Protein AF-0000000070929304 (afdb_homodimer)

Nearest PDB structures (foldseek):
  1mbn-assembly1_A  TM=3.434E-01  e=7.902E+00  Physeter macrocephalus
  3j7o-assembly1_i  TM=2.730E-01  e=8.434E+00  Sus scrofa

Structure (mmCIF, N/CA/C/O backbone):
data_AF-0000000070929304-model_v1
#
loop_
_entity.id
_entity.type
_entity.pdbx_description
1 polymer 'Uncharacterized protein'
#
loop_
_atom_site.group_PDB
_atom_site.id
_atom_site.type_symbol
_atom_site.label_atom_id
_atom_site.label_alt_id
_atom_site.label_comp_id
_atom_site.label_asym_id
_atom_site.label_entity_id
_atom_site.label_seq_id
_atom_site.pdbx_PDB_ins_code
_atom_site.Cartn_x
_atom_site.Cartn_y
_atom_site.Cartn_z
_atom_site.occupancy
_atom_site.B_iso_or_equiv
_atom_site.auth_seq_id
_atom_site.auth_comp_id
_atom_site.auth_asym_id
_atom_site.auth_atom_id
_atom_site.pdbx_PDB_model_num
ATOM 1 N N . MET A 1 1 ? 9.867 21.438 -2.76 1 34.94 1 MET A N 1
ATOM 2 C CA . MET A 1 1 ? 9.75 19.984 -2.9 1 34.94 1 MET A CA 1
ATOM 3 C C . MET A 1 1 ? 10.859 19.281 -2.131 1 34.94 1 MET A C 1
ATOM 5 O O . MET A 1 1 ? 12.039 19.547 -2.35 1 34.94 1 MET A O 1
ATOM 9 N N . LEU A 1 2 ? 10.641 18.969 -0.926 1 45.81 2 LEU A N 1
ATOM 10 C CA . LEU A 1 2 ? 11.711 18.406 -0.108 1 45.81 2 LEU A CA 1
ATOM 11 C C . LEU A 1 2 ? 12.422 17.281 -0.849 1 45.81 2 LEU A C 1
ATOM 13 O O . LEU A 1 2 ? 11.797 16.547 -1.616 1 45.81 2 LEU A O 1
ATOM 17 N N . PRO A 1 3 ? 13.617 17.453 -0.933 1 50.12 3 PRO A N 1
ATOM 18 C CA . PRO A 1 3 ? 14.422 16.531 -1.741 1 50.12 3 PRO A CA 1
ATOM 19 C C . PRO A 1 3 ? 14.055 15.078 -1.503 1 50.12 3 PRO A C 1
ATOM 21 O O . PRO A 1 3 ? 13.773 14.68 -0.369 1 50.12 3 PRO A O 1
ATOM 24 N N . ALA A 1 4 ? 13.469 14.438 -2.498 1 61.03 4 ALA A N 1
ATOM 25 C CA . ALA A 1 4 ? 13.258 12.992 -2.396 1 61.03 4 ALA A CA 1
ATOM 26 C C . ALA A 1 4 ? 14.523 12.289 -1.908 1 61.03 4 ALA A C 1
ATOM 28 O O . ALA A 1 4 ? 15.609 12.5 -2.457 1 61.03 4 ALA A O 1
ATOM 29 N N . GLY A 1 5 ? 14.648 12.117 -0.603 1 69.62 5 GLY A N 1
ATOM 30 C CA . GLY A 1 5 ? 15.789 11.336 -0.149 1 69.62 5 GLY A CA 1
ATOM 31 C C . GLY A 1 5 ? 15.812 9.93 -0.721 1 69.62 5 GLY A C 1
ATOM 32 O O . GLY A 1 5 ? 14.836 9.477 -1.314 1 69.62 5 GLY A O 1
ATOM 33 N N . THR A 1 6 ? 17.031 9.523 -1.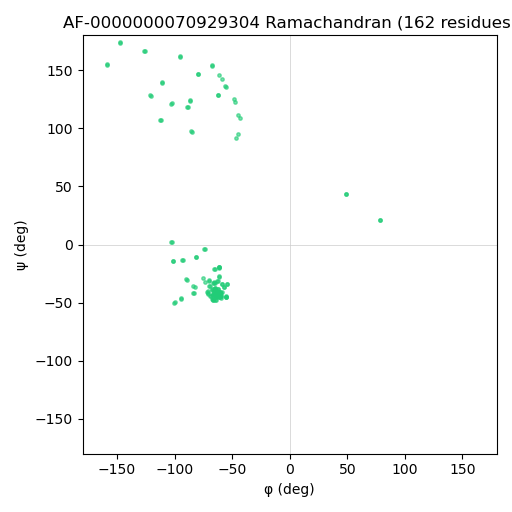002 1 84.19 6 THR A N 1
ATOM 34 C CA . THR A 1 6 ? 17.234 8.156 -1.488 1 84.19 6 THR A CA 1
ATOM 35 C C . THR A 1 6 ? 17.391 7.188 -0.323 1 84.19 6 THR A C 1
ATOM 37 O O . THR A 1 6 ? 18.141 7.453 0.617 1 84.19 6 THR A O 1
ATOM 40 N N . ALA A 1 7 ? 16.547 6.195 -0.345 1 89.81 7 ALA A N 1
ATOM 41 C CA . ALA A 1 7 ? 16.609 5.16 0.683 1 89.81 7 ALA A CA 1
ATOM 42 C C . ALA A 1 7 ? 17.078 3.83 0.098 1 89.81 7 ALA A C 1
ATOM 44 O O . ALA A 1 7 ? 16.766 3.504 -1.049 1 89.81 7 ALA A O 1
ATOM 45 N N . ARG A 1 8 ? 17.922 3.127 0.848 1 92.62 8 ARG A N 1
ATOM 46 C CA . ARG A 1 8 ? 18.266 1.747 0.512 1 92.62 8 ARG A CA 1
ATOM 47 C C . ARG A 1 8 ? 17.281 0.775 1.154 1 92.62 8 ARG A C 1
ATOM 49 O O . ARG A 1 8 ? 17.141 0.738 2.379 1 92.62 8 ARG A O 1
ATOM 56 N N . VAL A 1 9 ? 16.609 0.068 0.394 1 95.12 9 VAL A N 1
ATOM 57 C CA . VAL A 1 9 ? 15.531 -0.784 0.868 1 95.12 9 VAL A CA 1
ATOM 58 C C . VAL A 1 9 ? 15.812 -2.236 0.492 1 95.12 9 VAL A C 1
ATOM 60 O O . VAL A 1 9 ? 16.172 -2.531 -0.651 1 95.12 9 VAL A O 1
ATOM 63 N N . SER A 1 10 ? 15.742 -3.119 1.463 1 94.5 10 SER A N 1
ATOM 64 C CA . SER A 1 10 ? 15.867 -4.551 1.201 1 94.5 10 SER A CA 1
ATOM 65 C C . SER A 1 10 ? 14.516 -5.156 0.814 1 94.5 10 SER A C 1
ATOM 67 O O . SER A 1 10 ? 13.727 -5.523 1.683 1 94.5 10 SER A O 1
ATOM 69 N N . ILE A 1 11 ? 14.336 -5.281 -0.442 1 94.69 11 ILE A N 1
ATOM 70 C CA . ILE A 1 11 ? 13.078 -5.801 -0.975 1 94.69 11 ILE A CA 1
ATOM 71 C C . ILE A 1 11 ? 13.305 -6.336 -2.389 1 94.69 11 ILE A C 1
ATOM 73 O O . ILE A 1 11 ? 14.289 -5.992 -3.041 1 94.69 11 ILE A O 1
ATOM 77 N N . SER A 1 12 ? 12.477 -7.219 -2.77 1 95.06 12 SER A N 1
ATOM 78 C CA . SER A 1 12 ? 12.523 -7.758 -4.125 1 95.06 12 SER A CA 1
ATOM 79 C C . SER A 1 12 ? 11.172 -7.648 -4.816 1 95.06 12 SER A C 1
ATOM 81 O O . SER A 1 12 ? 10.164 -7.363 -4.168 1 95.06 12 SER A O 1
ATOM 83 N N . ASP A 1 13 ? 11.188 -7.836 -6.055 1 93.75 13 ASP A N 1
ATOM 84 C CA . ASP A 1 13 ? 9.922 -7.809 -6.793 1 93.75 13 ASP A CA 1
ATOM 85 C C . ASP A 1 13 ? 9.016 -8.961 -6.371 1 93.75 13 ASP A C 1
ATOM 87 O O . ASP A 1 13 ? 7.793 -8.82 -6.352 1 93.75 13 ASP A O 1
ATOM 91 N N . GLN A 1 14 ? 9.609 -10.078 -6.023 1 94.81 14 GLN A N 1
ATOM 92 C CA . GLN A 1 14 ? 8.828 -11.219 -5.566 1 94.81 14 GLN A CA 1
ATOM 93 C C . GLN A 1 14 ? 8.07 -10.891 -4.285 1 94.81 14 GLN A C 1
ATOM 95 O O . GLN A 1 14 ? 6.914 -11.281 -4.121 1 94.81 14 GLN A O 1
ATOM 100 N N . ILE A 1 15 ? 8.766 -10.203 -3.436 1 96.44 15 ILE A N 1
ATOM 101 C CA . ILE A 1 15 ? 8.133 -9.797 -2.184 1 96.44 15 ILE A CA 1
ATOM 102 C C . ILE A 1 15 ? 6.977 -8.844 -2.471 1 96.44 15 ILE A C 1
ATOM 104 O O . ILE A 1 15 ? 5.902 -8.961 -1.877 1 96.44 15 ILE A O 1
ATOM 108 N N . ILE A 1 16 ? 7.18 -7.953 -3.373 1 97.5 16 ILE A N 1
ATOM 109 C CA . ILE A 1 16 ? 6.152 -6.973 -3.707 1 97.5 16 ILE A CA 1
ATOM 110 C C . ILE A 1 16 ? 4.938 -7.684 -4.301 1 97.5 16 ILE A C 1
ATOM 112 O O . ILE A 1 16 ? 3.801 -7.434 -3.895 1 97.5 16 ILE A O 1
ATOM 116 N N . VAL A 1 17 ? 5.16 -8.578 -5.258 1 97.75 17 VAL A N 1
ATOM 117 C CA . VAL A 1 17 ? 4.07 -9.32 -5.891 1 97.75 17 VAL A CA 1
ATOM 118 C C . VAL A 1 17 ? 3.316 -10.125 -4.84 1 97.75 17 VAL A C 1
ATOM 120 O O . VAL A 1 17 ? 2.084 -10.117 -4.809 1 97.75 17 VAL A O 1
ATOM 123 N N . SER A 1 18 ? 4.066 -10.773 -4.02 1 97.69 18 SER A N 1
ATOM 124 C CA . SER A 1 18 ? 3.447 -11.578 -2.973 1 97.69 18 SER A CA 1
ATOM 125 C C . SER A 1 18 ? 2.615 -10.719 -2.029 1 97.69 18 SER A C 1
ATOM 127 O O . SER A 1 18 ? 1.547 -11.141 -1.577 1 97.69 18 SER A O 1
ATOM 129 N N . ALA A 1 19 ? 3.123 -9.617 -1.672 1 98.62 19 ALA A N 1
ATOM 130 C CA . ALA A 1 19 ? 2.402 -8.695 -0.802 1 98.62 19 ALA A CA 1
ATOM 131 C C . ALA A 1 19 ? 1.091 -8.25 -1.441 1 98.62 19 ALA A C 1
ATOM 133 O O . ALA A 1 19 ? 0.055 -8.188 -0.773 1 98.62 19 ALA A O 1
ATOM 134 N N . CYS A 1 20 ? 1.081 -7.961 -2.682 1 98.81 20 CYS A N 1
ATOM 135 C CA . CYS A 1 20 ? -0.121 -7.543 -3.393 1 98.81 20 CYS A CA 1
ATOM 136 C C . CYS A 1 20 ? -1.136 -8.68 -3.469 1 98.81 20 CYS A C 1
ATOM 138 O O . CYS A 1 20 ? -2.334 -8.453 -3.281 1 98.81 20 CYS A O 1
ATOM 140 N N . VAL A 1 21 ? -0.604 -9.844 -3.762 1 98.62 21 VAL A N 1
ATOM 141 C CA . VAL A 1 21 ? -1.477 -11.016 -3.75 1 98.62 21 VAL A CA 1
ATOM 142 C C . VAL A 1 21 ? -2.092 -11.188 -2.363 1 98.62 21 VAL A C 1
ATOM 144 O O . VAL A 1 21 ? -3.293 -11.43 -2.236 1 98.62 21 VAL A O 1
ATOM 147 N N . GLU A 1 22 ? -1.314 -11.047 -1.33 1 98.69 22 GLU A N 1
ATOM 148 C CA . GLU A 1 22 ? -1.772 -11.18 0.049 1 98.69 22 GLU A CA 1
ATOM 149 C C . GLU A 1 22 ? -2.816 -10.117 0.389 1 98.69 22 GLU A C 1
ATOM 151 O O . GLU A 1 22 ? -3.787 -10.398 1.097 1 98.69 22 GLU A O 1
ATOM 156 N N . LEU A 1 23 ? -2.652 -8.914 -0.099 1 98.81 23 LEU A N 1
ATOM 157 C CA . LEU A 1 23 ? -3.629 -7.852 0.106 1 98.81 23 LEU A CA 1
ATOM 158 C C . LEU A 1 23 ? -5 -8.266 -0.415 1 98.81 23 LEU A C 1
ATOM 160 O O . LEU A 1 23 ? -6.016 -8.031 0.245 1 98.81 23 LEU A O 1
ATOM 164 N N . CYS A 1 24 ? -5.02 -9 -1.507 1 98.62 24 CYS A N 1
ATOM 165 C CA . CYS A 1 24 ? -6.281 -9.32 -2.166 1 98.62 24 CYS A CA 1
ATOM 166 C C . CYS A 1 24 ? -6.871 -10.609 -1.617 1 98.62 24 CYS A C 1
ATOM 168 O O . CYS A 1 24 ? -8.094 -10.758 -1.547 1 98.62 24 CYS A O 1
ATOM 170 N N . THR A 1 25 ? -6.012 -11.469 -1.194 1 97.56 25 THR A N 1
ATOM 171 C CA . THR A 1 25 ? -6.508 -12.789 -0.828 1 97.56 25 THR A CA 1
ATOM 172 C C . THR A 1 25 ? -6.66 -12.906 0.686 1 97.56 25 THR A C 1
ATOM 174 O O . THR A 1 25 ? -7.703 -13.344 1.178 1 97.56 25 THR A O 1
ATOM 177 N N . VAL A 1 26 ? -5.684 -12.578 1.481 1 98.06 26 VAL A N 1
ATOM 178 C CA . VAL A 1 26 ? -5.688 -12.727 2.934 1 98.06 26 VAL A CA 1
ATOM 179 C C . VAL A 1 26 ? -6.398 -11.539 3.572 1 98.06 26 VAL A C 1
ATOM 181 O O . VAL A 1 26 ? -7.238 -11.711 4.461 1 98.06 26 VAL A O 1
ATOM 184 N N . ASN A 1 27 ? -6.117 -10.359 3.041 1 98.56 27 ASN A N 1
ATOM 185 C CA . ASN A 1 27 ? -6.648 -9.156 3.672 1 98.56 27 ASN A CA 1
ATOM 186 C C . ASN A 1 27 ? -7.973 -8.734 3.045 1 98.56 27 ASN A C 1
ATOM 188 O O . ASN A 1 27 ? -8.648 -7.836 3.555 1 98.56 27 ASN A O 1
ATOM 192 N N . GLY A 1 28 ? -8.344 -9.297 1.881 1 98 28 GLY A N 1
ATOM 193 C CA . GLY A 1 28 ? -9.656 -9.086 1.287 1 98 28 GLY A CA 1
ATOM 194 C C . GLY A 1 28 ? -9.773 -7.746 0.578 1 98 28 GLY A C 1
ATOM 195 O O . GLY A 1 28 ? -10.875 -7.223 0.41 1 98 28 GLY A O 1
ATOM 196 N N . ARG A 1 29 ? -8.727 -7.141 0.202 1 98.62 29 ARG A N 1
ATOM 197 C CA . ARG A 1 29 ? -8.781 -5.867 -0.505 1 98.62 29 ARG A CA 1
ATOM 198 C C . ARG A 1 29 ? -9.102 -6.07 -1.981 1 98.62 29 ARG A C 1
ATOM 200 O O . ARG A 1 29 ? -8.695 -7.07 -2.578 1 98.62 29 ARG A O 1
ATOM 207 N N . PRO A 1 30 ? -9.828 -5.09 -2.559 1 98.5 30 PRO A N 1
ATOM 208 C CA . PRO A 1 30 ? -10.125 -5.219 -3.984 1 98.5 30 PRO A CA 1
ATOM 209 C C . PRO A 1 30 ? -8.883 -5.102 -4.863 1 98.5 30 PRO A C 1
ATOM 211 O O . PRO A 1 30 ? -7.941 -4.391 -4.512 1 98.5 30 PRO A O 1
ATOM 214 N N . PHE A 1 31 ? -8.891 -5.699 -6.07 1 98.69 31 PHE A N 1
ATOM 215 C CA . PHE A 1 31 ? -7.793 -5.617 -7.027 1 98.69 31 PHE A CA 1
ATOM 216 C C . PHE A 1 31 ? -7.555 -4.172 -7.457 1 98.69 31 PHE A C 1
ATOM 218 O O . PHE A 1 31 ? -6.434 -3.801 -7.805 1 98.69 31 PHE A O 1
ATOM 225 N N . ALA A 1 32 ? -8.617 -3.385 -7.398 1 98.56 32 ALA A N 1
ATOM 226 C CA . ALA A 1 32 ? -8.539 -1.988 -7.82 1 98.56 32 ALA A CA 1
ATOM 227 C C . ALA A 1 32 ? -7.547 -1.211 -6.965 1 98.56 32 ALA A C 1
ATOM 229 O O . ALA A 1 32 ? -7.082 -0.138 -7.359 1 98.56 32 ALA A O 1
ATOM 230 N N . LEU A 1 33 ? -7.195 -1.692 -5.805 1 98.81 33 LEU A N 1
ATOM 231 C CA . LEU A 1 33 ? -6.195 -1.073 -4.941 1 98.81 33 LEU A CA 1
ATOM 232 C C . LEU A 1 33 ? -4.883 -0.864 -5.691 1 98.81 33 LEU A C 1
ATOM 234 O O . LEU A 1 33 ? -4.18 0.122 -5.457 1 98.81 33 LEU A O 1
ATOM 238 N N . MET A 1 34 ? -4.488 -1.739 -6.621 1 98.81 34 MET A N 1
ATOM 239 C CA . MET A 1 34 ? -3.238 -1.669 -7.371 1 98.81 34 MET A CA 1
ATOM 240 C C . MET A 1 34 ? -3.172 -0.391 -8.203 1 98.81 34 MET A C 1
ATOM 242 O O . MET A 1 34 ? -2.094 0.012 -8.641 1 98.81 34 MET A O 1
ATOM 246 N N . GLU A 1 35 ? -4.414 0.166 -8.406 1 98.75 35 GLU A N 1
ATOM 247 C CA . GLU A 1 35 ? -4.484 1.34 -9.273 1 98.75 35 GLU A CA 1
ATOM 248 C C . GLU A 1 35 ? -4.594 2.623 -8.453 1 98.75 35 GLU A C 1
ATOM 250 O O . GLU A 1 35 ? -4.457 3.723 -8.992 1 98.75 35 GLU A O 1
ATOM 255 N N . ASP A 1 36 ? -4.883 2.527 -7.258 1 98.81 36 ASP A N 1
ATOM 256 C CA . ASP A 1 36 ? -5.086 3.697 -6.41 1 98.81 36 ASP A CA 1
ATOM 257 C C . ASP A 1 36 ? -3.871 4.621 -6.445 1 98.81 36 ASP A C 1
ATOM 259 O O . ASP A 1 36 ? -2.734 4.168 -6.301 1 98.81 36 ASP A O 1
ATOM 263 N N . SER A 1 37 ? -4.16 5.883 -6.574 1 98.81 37 SER A N 1
ATOM 264 C CA . SER A 1 37 ? -3.076 6.859 -6.641 1 98.81 37 SER A CA 1
ATOM 265 C C . SER A 1 37 ? -2.205 6.809 -5.391 1 98.81 37 SER A C 1
ATOM 267 O O . SER A 1 37 ? -0.979 6.887 -5.477 1 98.81 37 SER A O 1
ATOM 269 N N . GLY A 1 38 ? -2.793 6.66 -4.191 1 98.75 38 GLY A N 1
ATOM 270 C CA . GLY A 1 38 ? -2.016 6.555 -2.967 1 98.75 38 GLY A CA 1
ATOM 271 C C . GLY A 1 38 ? -1.102 5.344 -2.943 1 98.75 38 GLY A C 1
ATOM 272 O O . GLY A 1 38 ? 0.045 5.43 -2.498 1 98.75 38 GLY A O 1
ATOM 273 N N . PHE A 1 39 ? -1.578 4.207 -3.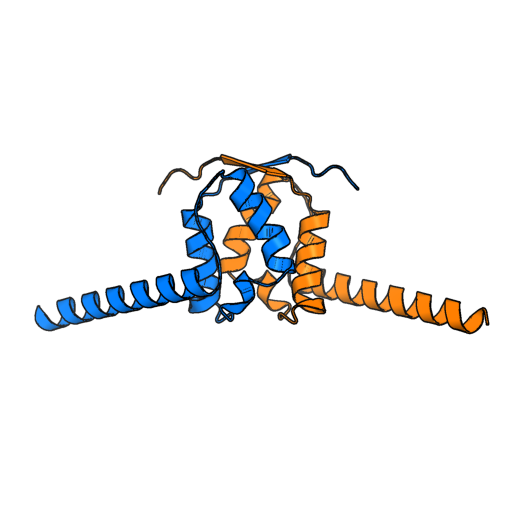4 1 98.88 39 PHE A N 1
ATOM 274 C CA . PHE A 1 39 ? -0.773 2.992 -3.445 1 98.88 39 PHE A CA 1
ATOM 275 C C . PHE A 1 39 ? 0.355 3.125 -4.461 1 98.88 39 PHE A C 1
ATOM 277 O O . PHE A 1 39 ? 1.483 2.701 -4.199 1 98.88 39 PHE A O 1
ATOM 284 N N . ARG A 1 40 ? 0.061 3.771 -5.59 1 98.81 40 ARG A N 1
ATOM 285 C CA . ARG A 1 40 ? 1.048 3.949 -6.652 1 98.81 40 ARG A CA 1
ATOM 286 C C . ARG A 1 40 ? 2.184 4.859 -6.195 1 98.81 40 ARG A C 1
ATOM 288 O O . ARG A 1 40 ? 3.334 4.672 -6.594 1 98.81 40 ARG A O 1
ATOM 295 N N . LYS A 1 41 ? 1.927 5.805 -5.371 1 98.19 41 LYS A N 1
ATOM 296 C CA . LYS A 1 41 ? 2.938 6.719 -4.852 1 98.19 41 LYS A CA 1
ATOM 297 C C . LYS A 1 41 ? 3.945 5.988 -3.973 1 98.19 41 LYS A C 1
ATOM 299 O O . LYS A 1 41 ? 5.062 6.465 -3.77 1 98.19 41 LYS A O 1
ATOM 304 N N . ILE A 1 42 ? 3.572 4.855 -3.473 1 97.56 42 ILE A N 1
ATOM 305 C CA . ILE A 1 42 ? 4.465 4.023 -2.674 1 97.56 42 ILE A CA 1
ATOM 306 C C . ILE A 1 42 ? 5.137 2.984 -3.568 1 97.56 42 ILE A C 1
ATOM 308 O O . ILE A 1 42 ? 6.355 2.797 -3.504 1 97.56 42 ILE A O 1
ATOM 312 N N . LEU A 1 43 ? 4.316 2.375 -4.387 1 97.94 43 LEU A N 1
ATOM 313 C CA . LEU A 1 43 ? 4.738 1.213 -5.16 1 97.94 43 LEU A CA 1
ATOM 314 C C . LEU A 1 43 ? 5.699 1.619 -6.273 1 97.94 43 LEU A C 1
ATOM 316 O O . LEU A 1 43 ? 6.695 0.937 -6.516 1 97.94 43 LEU A O 1
ATOM 320 N N . ASP A 1 44 ? 5.457 2.699 -6.938 1 97.31 44 ASP A N 1
ATOM 321 C CA . ASP A 1 44 ? 6.184 3.029 -8.156 1 97.31 44 ASP A CA 1
ATOM 322 C C . ASP A 1 44 ? 7.648 3.35 -7.855 1 97.31 44 ASP A C 1
ATOM 324 O O . ASP A 1 44 ? 8.547 2.871 -8.547 1 97.31 44 ASP A O 1
ATOM 328 N N . PRO A 1 45 ? 7.922 4.133 -6.824 1 95.5 45 PRO A N 1
ATOM 329 C CA . PRO A 1 45 ? 9.336 4.352 -6.496 1 95.5 45 PRO A CA 1
ATOM 330 C C . PRO A 1 45 ? 10.078 3.055 -6.184 1 95.5 45 PRO A C 1
ATOM 332 O O . PRO A 1 45 ? 11.273 2.939 -6.461 1 95.5 45 PRO A O 1
ATOM 335 N N . LEU A 1 46 ? 9.383 2.096 -5.574 1 95.19 46 LEU A N 1
ATOM 336 C CA . LEU A 1 46 ? 10 0.812 -5.258 1 95.19 46 LEU A CA 1
ATOM 337 C C . LEU A 1 46 ? 10.32 0.04 -6.531 1 95.19 46 LEU A C 1
ATOM 339 O O . LEU A 1 46 ? 11.422 -0.493 -6.676 1 95.19 46 LEU A O 1
ATOM 343 N N . LEU A 1 47 ? 9.344 0.006 -7.387 1 96.44 47 LEU A N 1
ATOM 344 C CA . LEU A 1 47 ? 9.539 -0.706 -8.648 1 96.44 47 LEU A CA 1
ATOM 345 C C . LEU A 1 47 ? 10.633 -0.05 -9.477 1 96.44 47 LEU A C 1
ATOM 347 O O . LEU A 1 47 ? 11.445 -0.741 -10.094 1 96.44 47 LEU A O 1
ATOM 351 N N . ASP A 1 48 ? 10.633 1.254 -9.477 1 95.19 48 ASP A N 1
ATOM 352 C CA . ASP A 1 48 ? 11.672 1.995 -10.18 1 95.19 48 ASP A CA 1
ATOM 353 C C . ASP A 1 48 ? 13.047 1.713 -9.578 1 95.19 48 ASP A C 1
ATOM 355 O O . ASP A 1 48 ? 14.023 1.521 -10.312 1 95.19 48 ASP A O 1
ATOM 359 N N . GLY A 1 49 ? 13.117 1.722 -8.289 1 93.25 49 GLY A N 1
ATOM 360 C CA . GLY A 1 49 ? 14.367 1.466 -7.602 1 93.25 49 GLY A CA 1
ATOM 361 C C . GLY A 1 49 ? 14.914 0.075 -7.855 1 93.25 49 GLY A C 1
ATOM 362 O O . GLY A 1 49 ? 16.141 -0.126 -7.871 1 93.25 49 GLY A O 1
ATOM 363 N N . LEU A 1 50 ? 14.055 -0.84 -8.047 1 93.75 50 LEU A N 1
ATOM 364 C CA . LEU A 1 50 ? 14.445 -2.219 -8.32 1 93.75 50 LEU A CA 1
ATOM 365 C C . LEU A 1 50 ? 14.812 -2.398 -9.789 1 93.75 50 LEU A C 1
ATOM 367 O O . LEU A 1 50 ? 15.383 -3.426 -10.172 1 93.75 50 LEU A O 1
ATOM 371 N N . SER A 1 51 ? 14.523 -1.422 -10.555 1 94.12 51 SER A N 1
ATOM 372 C CA . SER A 1 51 ? 14.711 -1.52 -12 1 94.12 51 SER A CA 1
ATOM 373 C C . SER A 1 51 ? 14.109 -2.809 -12.547 1 94.12 51 SER A C 1
ATOM 375 O O . SER A 1 51 ? 14.75 -3.52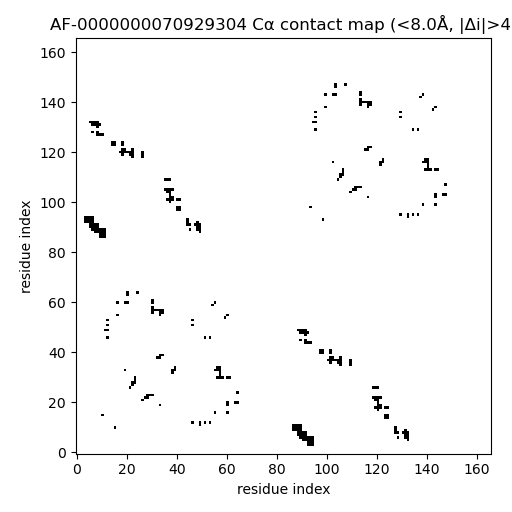3 -13.32 1 94.12 51 SER A O 1
ATOM 377 N N . THR A 1 52 ? 12.984 -3.094 -12.086 1 93.19 52 THR A N 1
ATOM 378 C CA . THR A 1 52 ? 12.344 -4.34 -12.484 1 93.19 52 THR A CA 1
ATOM 379 C C . THR A 1 52 ? 11.383 -4.109 -13.648 1 93.19 52 THR A C 1
ATOM 381 O O . THR A 1 52 ? 10.961 -2.979 -13.891 1 93.19 52 THR A O 1
ATOM 384 N N . LYS A 1 53 ? 11.062 -5.156 -14.266 1 93.81 53 LYS A N 1
ATOM 385 C CA . LYS A 1 53 ? 10.078 -5.133 -15.344 1 93.81 53 LYS A CA 1
ATOM 386 C C . LYS A 1 53 ? 8.727 -5.668 -14.875 1 93.81 53 LYS A C 1
ATOM 388 O O . LYS A 1 53 ? 7.766 -5.695 -15.641 1 93.81 53 LYS A O 1
ATOM 393 N N . THR A 1 54 ? 8.695 -5.992 -13.641 1 95.38 54 THR A N 1
ATOM 394 C CA . THR A 1 54 ? 7.461 -6.52 -13.07 1 95.38 54 THR A CA 1
ATOM 395 C C . THR A 1 54 ? 6.34 -5.484 -13.148 1 95.38 54 THR A C 1
ATOM 397 O O . THR A 1 54 ? 6.527 -4.332 -12.758 1 95.38 54 THR A O 1
ATOM 400 N N . VAL A 1 55 ? 5.227 -5.961 -13.695 1 96.88 55 VAL A N 1
ATOM 401 C CA . VAL A 1 55 ? 4.062 -5.094 -13.805 1 96.88 55 VAL A CA 1
ATOM 402 C C . VAL A 1 55 ? 3.049 -5.449 -12.719 1 96.88 55 VAL A C 1
ATOM 404 O O . VAL A 1 55 ? 2.609 -6.598 -12.617 1 96.88 55 VAL A O 1
ATOM 407 N N . ILE A 1 56 ? 2.773 -4.484 -11.945 1 98 56 ILE A N 1
ATOM 408 C CA . ILE A 1 56 ? 1.772 -4.664 -10.898 1 98 56 ILE A CA 1
ATOM 409 C C . ILE A 1 56 ? 0.542 -3.816 -11.203 1 98 56 ILE A C 1
ATOM 411 O O . ILE A 1 56 ? 0.599 -2.584 -11.156 1 98 56 ILE A O 1
ATOM 415 N N . ASN A 1 57 ? -0.45 -4.418 -11.57 1 98.38 57 ASN A N 1
ATOM 416 C CA . ASN A 1 57 ? -1.771 -3.822 -11.75 1 98.38 57 ASN A CA 1
ATOM 417 C C . ASN A 1 57 ? -2.883 -4.82 -11.438 1 98.38 57 ASN A C 1
ATOM 419 O O . ASN A 1 57 ? -2.609 -5.973 -11.094 1 98.38 57 ASN A O 1
ATOM 423 N N . ALA A 1 58 ? -4.09 -4.336 -11.453 1 98.62 58 ALA A N 1
ATOM 424 C CA . ALA A 1 58 ? -5.238 -5.137 -11.039 1 98.62 58 ALA A CA 1
ATOM 425 C C . ALA A 1 58 ? -5.316 -6.438 -11.836 1 98.62 58 ALA A C 1
ATOM 427 O O . ALA A 1 58 ? -5.5 -7.512 -11.258 1 98.62 58 ALA A O 1
ATOM 428 N N . GLU A 1 59 ? -5.133 -6.344 -13.094 1 98.38 59 GLU A N 1
ATOM 429 C CA . GLU A 1 59 ? -5.262 -7.504 -13.977 1 98.38 59 GLU A CA 1
ATOM 430 C C . GLU A 1 59 ? -4.172 -8.531 -13.695 1 98.38 59 GLU A C 1
ATOM 432 O O . GLU A 1 59 ? -4.441 -9.734 -13.648 1 98.38 59 GLU A O 1
ATOM 437 N N . ASN A 1 60 ? -2.938 -8.086 -13.586 1 98.12 60 ASN A N 1
ATOM 438 C CA . ASN A 1 60 ? -1.818 -8.992 -13.344 1 98.12 60 ASN A CA 1
ATOM 439 C C . ASN A 1 60 ? -1.952 -9.703 -12 1 98.12 60 ASN A C 1
ATOM 441 O O . ASN A 1 60 ? -1.654 -10.891 -11.891 1 98.12 60 ASN A O 1
ATOM 445 N N . ILE A 1 61 ? -2.389 -8.969 -11.023 1 98.5 61 ILE A N 1
ATOM 446 C CA . ILE A 1 61 ? -2.547 -9.578 -9.703 1 98.5 61 ILE A CA 1
ATOM 447 C C . ILE A 1 61 ? -3.727 -10.547 -9.719 1 98.5 61 ILE A C 1
ATOM 449 O O . ILE A 1 61 ? -3.66 -11.625 -9.125 1 98.5 61 ILE A O 1
ATOM 453 N N . ARG A 1 62 ? -4.816 -10.125 -10.367 1 98.19 62 ARG A N 1
ATOM 454 C CA . ARG A 1 62 ? -5.945 -11.039 -10.516 1 98.19 62 ARG A CA 1
ATOM 455 C C . ARG A 1 62 ? -5.508 -12.344 -11.172 1 98.19 62 ARG A C 1
ATOM 457 O O . ARG A 1 62 ? -5.902 -13.43 -10.734 1 98.19 62 ARG A O 1
ATOM 464 N N . THR A 1 63 ? -4.75 -12.234 -12.18 1 98.19 63 THR A N 1
ATOM 465 C CA . THR A 1 63 ? -4.25 -13.406 -12.891 1 98.19 63 THR A CA 1
ATOM 466 C C . THR A 1 63 ? -3.383 -14.266 -11.977 1 98.19 63 THR A C 1
ATOM 468 O O . THR A 1 63 ? -3.496 -15.492 -11.984 1 98.19 63 THR A O 1
ATOM 471 N N . ARG A 1 64 ? -2.5 -13.633 -11.25 1 97.31 64 ARG A N 1
ATOM 472 C CA . ARG A 1 64 ? -1.633 -14.359 -10.328 1 97.31 64 ARG A CA 1
ATOM 473 C C . ARG A 1 64 ? -2.451 -15.086 -9.266 1 97.31 64 ARG A C 1
ATOM 475 O O . ARG A 1 64 ? -2.145 -16.219 -8.906 1 97.31 64 ARG A O 1
ATOM 482 N N . VAL A 1 65 ? -3.463 -14.438 -8.789 1 97.19 65 VAL A N 1
ATOM 483 C CA . VAL A 1 65 ? -4.336 -15.055 -7.793 1 97.19 65 VAL A CA 1
ATOM 484 C C . VAL A 1 65 ? -5.043 -16.266 -8.406 1 97.19 65 VAL A C 1
ATOM 486 O O . VAL A 1 65 ? -5.148 -17.312 -7.77 1 97.19 65 VAL A O 1
ATOM 489 N N . ALA A 1 66 ? -5.531 -16.109 -9.578 1 96.88 66 ALA A N 1
ATOM 490 C CA . ALA A 1 66 ? -6.207 -17.203 -10.273 1 96.88 66 ALA A CA 1
ATOM 491 C C . ALA A 1 66 ? -5.266 -18.391 -10.477 1 96.88 66 ALA A C 1
ATOM 493 O O . ALA A 1 66 ? -5.656 -19.531 -10.281 1 96.88 66 ALA A O 1
ATOM 494 N N . LEU A 1 67 ? -4.051 -18.094 -10.883 1 96.06 67 LEU A N 1
ATOM 495 C CA . LEU A 1 67 ? -3.053 -19.141 -11.102 1 96.06 67 LEU A CA 1
ATOM 496 C C . LEU A 1 67 ? -2.746 -19.875 -9.805 1 96.06 67 LEU A C 1
ATOM 498 O O . LEU A 1 67 ? -2.625 -21.109 -9.805 1 96.06 67 LEU A O 1
ATOM 502 N N . LEU A 1 68 ? -2.637 -19.156 -8.773 1 92.56 68 LEU A N 1
ATOM 503 C CA . LEU A 1 68 ? -2.365 -19.766 -7.473 1 92.56 68 LEU A CA 1
ATOM 504 C C . LEU A 1 68 ? -3.523 -20.656 -7.035 1 92.56 68 LEU A C 1
ATOM 506 O O . LEU A 1 68 ? -3.305 -21.719 -6.461 1 92.56 68 LEU A O 1
ATOM 510 N N . ALA A 1 69 ? -4.688 -20.234 -7.289 1 92.25 69 ALA A N 1
ATOM 511 C CA . ALA A 1 69 ? -5.875 -21.016 -6.965 1 92.25 69 ALA A CA 1
ATOM 512 C C . ALA A 1 69 ? -5.898 -22.312 -7.762 1 92.25 69 ALA A C 1
ATOM 514 O O . ALA A 1 69 ? -6.227 -23.375 -7.223 1 92.25 69 ALA A O 1
ATOM 515 N N . ASP A 1 70 ? -5.523 -22.188 -8.977 1 94.5 70 ASP A N 1
ATOM 516 C CA . ASP A 1 70 ? -5.488 -23.375 -9.836 1 94.5 70 ASP A CA 1
ATOM 517 C C . ASP A 1 70 ? -4.438 -24.375 -9.359 1 94.5 70 ASP A C 1
ATOM 519 O O . ASP A 1 70 ? -4.668 -25.578 -9.391 1 94.5 70 ASP A O 1
ATOM 523 N N . GLU A 1 71 ? -3.377 -23.828 -8.977 1 92.19 71 GLU A N 1
ATOM 524 C CA . GLU A 1 71 ? -2.314 -24.688 -8.445 1 92.19 71 GLU A CA 1
ATOM 525 C C . GLU A 1 71 ? -2.766 -25.406 -7.176 1 92.19 71 GLU A C 1
ATOM 527 O O . GLU A 1 71 ? -2.455 -26.578 -6.977 1 92.19 71 GLU A O 1
ATOM 532 N N . MET A 1 72 ? -3.451 -24.719 -6.336 1 90.31 72 MET A N 1
ATOM 533 C CA . MET A 1 72 ? -3.961 -25.312 -5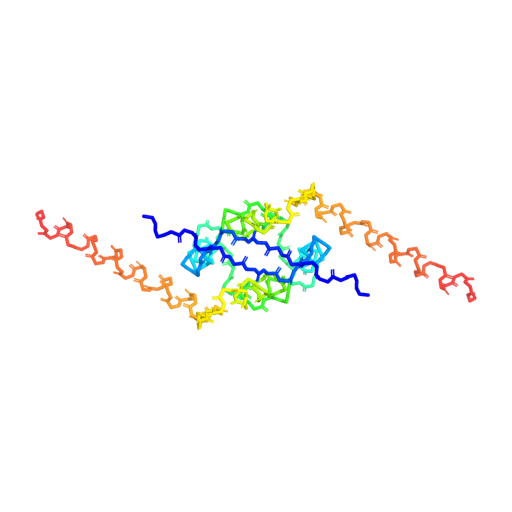.098 1 90.31 72 MET A CA 1
ATOM 534 C C . MET A 1 72 ? -4.988 -26.391 -5.395 1 90.31 72 MET A C 1
ATOM 536 O O . MET A 1 72 ? -4.973 -27.453 -4.766 1 90.31 72 MET A O 1
ATOM 540 N N . ARG A 1 73 ? -5.75 -26.188 -6.332 1 91.44 73 ARG A N 1
ATOM 541 C CA . ARG A 1 73 ? -6.754 -27.172 -6.734 1 91.44 73 ARG A CA 1
ATOM 542 C C . ARG A 1 73 ? -6.102 -28.422 -7.281 1 91.44 73 ARG A C 1
ATOM 544 O O . ARG A 1 73 ? -6.527 -29.547 -6.965 1 91.44 73 ARG A O 1
ATOM 551 N N . GLU A 1 74 ? -5.102 -28.156 -8.086 1 92.25 74 GLU A N 1
ATOM 552 C CA . GLU A 1 74 ? -4.387 -29.297 -8.656 1 92.25 74 GLU A CA 1
ATOM 553 C C . GLU A 1 74 ? -3.682 -30.094 -7.574 1 92.25 74 GLU A C 1
ATOM 555 O O . GLU A 1 74 ? -3.645 -31.328 -7.637 1 92.25 74 GLU A O 1
ATOM 560 N N . GLU A 1 75 ? -3.182 -29.406 -6.633 1 90.75 75 GLU A N 1
ATOM 561 C CA . GLU A 1 75 ? -2.529 -30.078 -5.512 1 90.75 75 GLU A CA 1
ATOM 562 C C . GLU A 1 75 ? -3.527 -30.906 -4.703 1 90.75 75 GLU A C 1
ATOM 564 O O . GLU A 1 75 ? -3.227 -32.031 -4.297 1 90.75 75 GLU A O 1
ATOM 569 N N . ILE A 1 76 ? -4.629 -30.391 -4.457 1 89.94 76 ILE A N 1
ATOM 570 C CA . ILE A 1 76 ? -5.684 -31.078 -3.709 1 89.94 76 ILE A CA 1
ATOM 571 C C . ILE A 1 76 ? -6.164 -32.312 -4.488 1 89.94 76 ILE A C 1
ATOM 573 O O . ILE A 1 76 ? -6.332 -33.375 -3.918 1 89.94 76 ILE A O 1
ATOM 577 N N . ARG A 1 77 ? -6.312 -32.094 -5.805 1 91.44 77 ARG A N 1
ATOM 578 C CA . ARG A 1 77 ? -6.738 -33.188 -6.672 1 91.44 77 ARG A CA 1
ATOM 579 C C . ARG A 1 77 ? -5.742 -34.344 -6.625 1 91.44 77 ARG A C 1
ATOM 581 O O . ARG A 1 77 ? -6.137 -35.5 -6.543 1 91.44 77 ARG A O 1
ATOM 588 N N . GLN A 1 78 ? -4.449 -34 -6.637 1 92 78 GLN A N 1
ATOM 589 C CA . GLN A 1 78 ? -3.395 -35.031 -6.637 1 92 78 GLN A CA 1
ATOM 590 C C . GLN A 1 78 ? -3.326 -35.75 -5.297 1 92 78 GLN A C 1
ATOM 592 O O . GLN A 1 78 ? -3.029 -36.938 -5.242 1 92 78 GLN A O 1
ATOM 597 N N . GLN A 1 79 ? -3.662 -35.062 -4.25 1 89.94 79 GLN A N 1
ATOM 598 C CA . GLN A 1 79 ? -3.625 -35.656 -2.914 1 89.94 79 GLN A CA 1
ATOM 599 C C . GLN A 1 79 ? -4.789 -36.594 -2.703 1 89.94 79 GLN A C 1
ATOM 601 O O . GLN A 1 79 ? -4.66 -37.594 -1.977 1 89.94 79 GLN A O 1
ATOM 606 N N . VAL A 1 80 ? -5.879 -36.406 -3.307 1 87.69 80 VAL A N 1
ATOM 607 C CA . VAL A 1 80 ? -7.074 -37.219 -3.158 1 87.69 80 VAL A CA 1
ATOM 608 C C . VAL A 1 80 ? -6.977 -38.438 -4.074 1 87.69 80 VAL A C 1
ATOM 610 O O . VAL A 1 80 ? -7.434 -39.531 -3.715 1 87.69 80 VAL A O 1
ATOM 613 N N . LYS A 1 81 ? -6.406 -38.312 -5.227 1 86.38 81 LYS A N 1
ATOM 614 C CA . LYS A 1 81 ? -6.25 -39.438 -6.137 1 86.38 81 LYS A CA 1
ATOM 615 C C . LYS A 1 81 ? -5.234 -40.438 -5.598 1 86.38 81 LYS A C 1
ATOM 617 O O . LYS A 1 81 ? -5.316 -41.625 -5.895 1 86.38 81 LYS A O 1
ATOM 622 N N . GLY A 1 82 ? -4.285 -39.906 -4.988 1 69.38 82 GLY A N 1
ATOM 623 C CA . GLY A 1 82 ? -3.268 -40.812 -4.488 1 69.38 82 GLY A CA 1
ATOM 624 C C . GLY A 1 82 ? -3.715 -41.594 -3.266 1 69.38 82 GLY A C 1
ATOM 625 O O . GLY A 1 82 ? -2.939 -42.344 -2.697 1 69.38 82 GLY A O 1
ATOM 626 N N . ARG A 1 83 ? -4.926 -41.312 -2.76 1 63.41 83 ARG A N 1
ATOM 627 C CA . ARG A 1 83 ? -5.473 -42.156 -1.701 1 63.41 83 ARG A CA 1
ATOM 628 C C . ARG A 1 83 ? -6.473 -43.156 -2.26 1 63.41 83 ARG A C 1
ATOM 630 O O . ARG A 1 83 ? -7.125 -42.906 -3.273 1 63.41 83 ARG A O 1
ATOM 637 N N . MET B 1 1 ? 15.289 -18.594 0.145 1 35 1 MET B N 1
ATOM 638 C CA . MET B 1 1 ? 14.898 -17.203 0.391 1 35 1 MET B CA 1
ATOM 639 C C . MET B 1 1 ? 15.664 -16.25 -0.52 1 35 1 MET B C 1
ATOM 641 O O . MET B 1 1 ? 16.891 -16.234 -0.516 1 35 1 MET B O 1
ATOM 645 N N . LEU B 1 2 ? 15.195 -16.047 -1.705 1 45.84 2 LEU B N 1
ATOM 646 C CA . LEU B 1 2 ? 15.953 -15.25 -2.658 1 45.84 2 LEU B CA 1
ATOM 647 C C . LEU B 1 2 ? 16.438 -13.953 -2.012 1 45.84 2 LEU B C 1
ATOM 649 O O . LEU B 1 2 ? 15.758 -13.383 -1.157 1 45.84 2 LEU B O 1
ATOM 653 N N . PRO B 1 3 ? 17.672 -13.852 -2.076 1 50.25 3 PRO B N 1
ATOM 654 C CA . PRO B 1 3 ? 18.328 -12.742 -1.373 1 50.25 3 PRO B CA 1
ATOM 655 C C . PRO B 1 3 ? 17.594 -11.414 -1.546 1 50.25 3 PRO B C 1
ATOM 657 O O . PRO B 1 3 ? 17.078 -11.133 -2.629 1 50.25 3 PRO B O 1
ATOM 660 N N . ALA B 1 4 ? 16.953 -10.93 -0.457 1 61.28 4 ALA B N 1
ATOM 661 C CA . ALA B 1 4 ? 16.391 -9.586 -0.529 1 61.28 4 ALA B CA 1
ATOM 662 C C . ALA B 1 4 ? 17.375 -8.609 -1.158 1 61.28 4 ALA B C 1
ATOM 664 O O . ALA B 1 4 ? 18.547 -8.562 -0.763 1 61.28 4 ALA B O 1
ATOM 665 N N . GLY B 1 5 ? 17.25 -8.383 -2.467 1 71.5 5 GLY B N 1
ATOM 666 C CA . GLY B 1 5 ? 18.094 -7.352 -3.037 1 71.5 5 GLY B CA 1
ATOM 667 C C . GLY B 1 5 ? 17.844 -5.977 -2.441 1 71.5 5 GLY B C 1
ATOM 668 O O . GLY B 1 5 ? 16.891 -5.785 -1.69 1 71.5 5 GLY B O 1
ATOM 669 N N . THR B 1 6 ? 18.953 -5.262 -2.373 1 84.12 6 THR B N 1
ATOM 670 C CA . THR B 1 6 ? 18.875 -3.887 -1.897 1 84.12 6 THR B CA 1
ATOM 671 C C . THR B 1 6 ? 18.562 -2.932 -3.049 1 84.12 6 THR B C 1
ATOM 673 O O . THR B 1 6 ? 19.203 -3.004 -4.105 1 84.12 6 THR B O 1
ATOM 676 N N . ALA B 1 7 ? 17.516 -2.201 -2.887 1 89.81 7 ALA B N 1
ATOM 677 C CA . ALA B 1 7 ? 17.109 -1.212 -3.889 1 89.81 7 ALA B CA 1
ATOM 678 C C . ALA B 1 7 ? 17.297 0.208 -3.357 1 89.81 7 ALA B C 1
ATOM 680 O O . ALA B 1 7 ? 17.109 0.463 -2.168 1 89.81 7 ALA B O 1
ATOM 681 N N . ARG B 1 8 ? 17.781 1.102 -4.211 1 92.75 8 ARG B N 1
ATOM 682 C CA . ARG B 1 8 ? 17.781 2.527 -3.902 1 92.75 8 ARG B CA 1
ATOM 683 C C . ARG B 1 8 ? 16.484 3.186 -4.355 1 92.75 8 ARG B C 1
ATOM 685 O O . ARG B 1 8 ? 16.156 3.162 -5.539 1 92.75 8 ARG B O 1
ATOM 692 N N . VAL B 1 9 ? 15.781 3.697 -3.484 1 95.12 9 VAL B N 1
ATOM 693 C CA . VAL B 1 9 ? 14.445 4.219 -3.756 1 95.12 9 VAL B CA 1
ATOM 694 C C . VAL B 1 9 ? 14.391 5.703 -3.4 1 95.12 9 VAL B C 1
ATOM 696 O O . VAL B 1 9 ? 14.828 6.105 -2.322 1 95.12 9 VAL B O 1
ATOM 699 N N . SER B 1 10 ? 13.945 6.52 -4.324 1 94.5 10 SER B N 1
ATOM 700 C CA . SER B 1 10 ? 13.719 7.938 -4.059 1 94.5 10 SER B CA 1
ATOM 701 C C . SER B 1 10 ? 12.344 8.172 -3.445 1 94.5 10 SER B C 1
ATOM 703 O O . SER B 1 10 ? 11.352 8.305 -4.168 1 94.5 10 SER B O 1
ATOM 705 N N . ILE B 1 11 ? 12.336 8.266 -2.176 1 94.81 11 ILE B N 1
ATOM 706 C CA . ILE B 1 11 ? 11.094 8.445 -1.438 1 94.81 11 ILE B CA 1
ATOM 707 C C . ILE B 1 11 ? 11.391 9.047 -0.066 1 94.81 11 ILE B C 1
ATOM 709 O O . ILE B 1 11 ? 12.516 8.969 0.422 1 94.81 11 ILE B O 1
ATOM 713 N N . SER B 1 12 ? 10.438 9.711 0.463 1 95.12 12 SER B N 1
ATOM 714 C CA . SER B 1 12 ? 10.562 10.273 1.804 1 95.12 12 SER B CA 1
ATOM 715 C C . SER B 1 12 ? 9.414 9.828 2.699 1 95.12 12 SER B C 1
ATOM 717 O O . SER B 1 12 ? 8.422 9.273 2.217 1 95.12 12 SER B O 1
ATOM 719 N N . ASP B 1 13 ? 9.57 10.039 3.93 1 93.88 13 ASP B N 1
ATOM 720 C CA . ASP B 1 13 ? 8.492 9.688 4.852 1 93.88 13 ASP B CA 1
ATOM 721 C C . ASP B 1 13 ? 7.262 10.555 4.609 1 93.88 13 ASP B C 1
ATOM 723 O O . ASP B 1 13 ? 6.129 10.094 4.781 1 93.88 13 ASP B O 1
ATOM 727 N N . GLN B 1 14 ? 7.488 11.789 4.199 1 94.88 14 GLN B N 1
ATOM 728 C CA . GLN B 1 14 ? 6.367 12.672 3.898 1 94.88 14 GLN B CA 1
ATOM 729 C C . GLN B 1 14 ? 5.523 12.125 2.75 1 94.88 14 GLN B C 1
ATOM 731 O O . GLN B 1 14 ? 4.293 12.195 2.785 1 94.88 14 GLN B O 1
ATOM 736 N N . ILE B 1 15 ? 6.234 11.633 1.782 1 96.44 15 ILE B N 1
ATOM 737 C CA . ILE B 1 15 ? 5.531 11.055 0.64 1 96.44 15 ILE B CA 1
ATOM 738 C C . ILE B 1 15 ? 4.734 9.828 1.087 1 96.44 15 ILE B C 1
ATOM 740 O O . ILE B 1 15 ? 3.584 9.648 0.678 1 96.44 15 ILE B O 1
ATOM 744 N N . ILE B 1 16 ? 5.301 9.039 1.924 1 97.5 16 ILE B N 1
ATOM 745 C CA . ILE B 1 16 ? 4.633 7.828 2.398 1 97.5 16 ILE B CA 1
ATOM 746 C C . ILE B 1 16 ? 3.389 8.211 3.197 1 97.5 16 ILE B C 1
ATOM 748 O O . ILE B 1 16 ? 2.309 7.656 2.971 1 97.5 16 ILE B O 1
ATOM 752 N N . VAL B 1 17 ? 3.518 9.156 4.121 1 97.75 17 VAL B N 1
ATOM 753 C CA . VAL B 1 17 ? 2.391 9.594 4.938 1 97.75 17 VAL B CA 1
ATOM 754 C C . VAL B 1 17 ? 1.29 10.156 4.043 1 97.75 17 VAL B C 1
ATOM 756 O O . VAL B 1 17 ? 0.115 9.82 4.207 1 97.75 17 VAL B O 1
ATOM 759 N N . SER B 1 18 ? 1.705 10.953 3.123 1 97.75 18 SER B N 1
ATOM 760 C CA . SER B 1 18 ? 0.735 11.547 2.209 1 97.75 18 SER B CA 1
ATOM 761 C C . SER B 1 18 ? 0.017 10.484 1.39 1 97.75 18 SER B C 1
ATOM 763 O O . SER B 1 18 ? -1.183 10.594 1.13 1 97.75 18 SER B O 1
ATOM 765 N N . ALA B 1 19 ? 0.738 9.547 0.936 1 98.62 19 ALA B N 1
ATOM 766 C CA . ALA B 1 19 ? 0.156 8.445 0.171 1 98.62 19 ALA B CA 1
ATOM 767 C C . ALA B 1 19 ? -0.87 7.684 1.002 1 98.62 19 ALA B C 1
ATOM 769 O O . ALA B 1 19 ? -1.948 7.344 0.509 1 98.62 19 ALA B O 1
ATOM 770 N N . CYS B 1 20 ? -0.6 7.43 2.217 1 98.81 20 CYS B N 1
ATOM 771 C CA . CYS B 1 20 ? -1.517 6.719 3.104 1 98.81 20 CYS B CA 1
ATOM 772 C C . CYS B 1 20 ? -2.77 7.547 3.367 1 98.81 20 CYS B C 1
ATOM 774 O O . CYS B 1 20 ? -3.881 7.016 3.371 1 98.81 20 CYS B O 1
ATOM 776 N N . VAL B 1 21 ? -2.533 8.812 3.594 1 98.62 21 VAL B N 1
ATOM 777 C CA . VAL B 1 21 ? -3.674 9.711 3.75 1 98.62 21 VAL B CA 1
ATOM 778 C C . VAL B 1 21 ? -4.527 9.688 2.484 1 98.62 21 VAL B C 1
ATOM 780 O O . VAL B 1 21 ? -5.754 9.609 2.557 1 98.62 21 VAL B O 1
ATOM 783 N N . GLU B 1 22 ? -3.914 9.742 1.334 1 98.69 22 GLU B N 1
ATOM 784 C CA . GLU B 1 22 ? -4.605 9.719 0.049 1 98.69 22 GLU B CA 1
ATOM 785 C C . GLU B 1 22 ? -5.375 8.414 -0.143 1 98.69 22 GLU B C 1
ATOM 787 O O . GLU B 1 22 ? -6.488 8.422 -0.676 1 98.69 22 GLU B O 1
ATOM 792 N N . LEU B 1 23 ? -4.824 7.305 0.28 1 98.81 23 LEU B N 1
ATOM 793 C CA . LEU B 1 23 ? -5.504 6.02 0.21 1 98.81 23 LEU B CA 1
ATOM 794 C C . LEU B 1 23 ? -6.836 6.066 0.948 1 98.81 23 LEU B C 1
ATOM 796 O O . LEU B 1 23 ? -7.848 5.559 0.453 1 98.81 23 LEU B O 1
ATOM 800 N N . CYS B 1 24 ? -6.875 6.797 2.047 1 98.62 24 CYS B N 1
ATOM 801 C CA . CYS B 1 24 ? -8.062 6.793 2.902 1 98.62 24 CYS B CA 1
ATOM 802 C C . CYS B 1 24 ? -9.047 7.871 2.473 1 98.62 24 CYS B C 1
ATOM 804 O O . CYS B 1 24 ? -10.258 7.68 2.564 1 98.62 24 CYS B O 1
ATOM 806 N N . THR B 1 25 ? -8.523 8.922 1.954 1 97.56 25 THR B N 1
ATOM 807 C CA . THR B 1 25 ? -9.398 10.062 1.705 1 97.56 25 THR B CA 1
ATOM 808 C C . THR B 1 25 ? -9.82 10.109 0.238 1 97.56 25 THR B C 1
ATOM 810 O O . THR B 1 25 ? -10.992 10.305 -0.073 1 97.56 25 THR B O 1
ATOM 813 N N . VAL B 1 26 ? -8.93 10.008 -0.707 1 98.12 26 VAL B N 1
ATOM 814 C CA . VAL B 1 26 ? -9.203 10.117 -2.137 1 98.12 26 VAL B CA 1
ATOM 815 C C . VAL B 1 26 ? -9.664 8.773 -2.684 1 98.12 26 VAL B C 1
ATOM 817 O O . VAL B 1 26 ? -10.648 8.695 -3.424 1 98.12 26 VAL B O 1
ATOM 820 N N . ASN B 1 27 ? -8.984 7.723 -2.229 1 98.56 27 ASN B N 1
ATOM 821 C CA . ASN B 1 27 ? -9.273 6.41 -2.793 1 98.56 27 ASN B CA 1
ATOM 822 C C . ASN B 1 27 ? -10.328 5.668 -1.973 1 98.56 27 ASN B C 1
ATOM 824 O O . ASN B 1 27 ? -10.82 4.617 -2.391 1 98.56 27 ASN B O 1
ATOM 828 N N . GLY B 1 28 ? -10.656 6.137 -0.752 1 98.06 28 GLY B N 1
ATOM 829 C CA . GLY B 1 28 ? -11.75 5.594 0.039 1 98.06 28 GLY B CA 1
ATOM 830 C C . GLY B 1 28 ? -11.391 4.289 0.728 1 98.06 28 GLY B C 1
ATOM 831 O O . GLY B 1 28 ? -12.273 3.488 1.044 1 98.06 28 GLY B O 1
ATOM 832 N N . ARG B 1 29 ? -10.18 4 0.921 1 98.62 29 ARG B N 1
ATOM 833 C CA . ARG B 1 29 ? -9.773 2.771 1.595 1 98.62 29 ARG B CA 1
ATOM 834 C C . ARG B 1 29 ? -9.898 2.91 3.109 1 98.62 29 ARG B C 1
ATOM 836 O O . ARG B 1 29 ? -9.688 3.99 3.658 1 98.62 29 ARG B O 1
ATOM 843 N N . PRO B 1 30 ? -10.242 1.785 3.773 1 98.5 30 PRO B N 1
ATOM 844 C CA . PRO B 1 30 ? -10.344 1.854 5.234 1 98.5 30 PRO B CA 1
ATOM 845 C C . PRO B 1 30 ? -8.992 2.086 5.906 1 98.5 30 PRO B C 1
ATOM 847 O O . PRO B 1 30 ? -7.957 1.646 5.391 1 98.5 30 PRO B O 1
ATOM 850 N N . PHE B 1 31 ? -8.961 2.686 7.105 1 98.69 31 PHE B N 1
ATOM 851 C CA . PHE B 1 31 ? -7.746 2.914 7.875 1 98.69 31 PHE B CA 1
ATOM 852 C C . PHE B 1 31 ? -7.074 1.595 8.227 1 98.69 31 PHE B C 1
ATOM 854 O O . PHE B 1 31 ? -5.852 1.539 8.391 1 98.69 31 PHE B O 1
ATOM 861 N N . ALA B 1 32 ? -7.871 0.559 8.328 1 98.62 32 ALA B N 1
ATOM 862 C CA . ALA B 1 32 ? -7.363 -0.757 8.703 1 98.62 32 ALA B CA 1
ATOM 863 C C . ALA B 1 32 ? -6.344 -1.266 7.684 1 98.62 32 ALA B C 1
ATOM 865 O O . ALA B 1 32 ? -5.559 -2.17 7.977 1 98.62 32 ALA B O 1
ATOM 866 N N . LEU B 1 33 ? -6.32 -0.737 6.492 1 98.81 33 LEU B N 1
ATOM 867 C CA . LEU B 1 33 ? -5.344 -1.089 5.469 1 98.81 33 LEU B CA 1
ATOM 868 C C . LEU B 1 33 ? -3.922 -0.928 6 1 98.81 33 LEU B C 1
ATOM 870 O O . LEU B 1 33 ? -3.029 -1.699 5.641 1 98.81 33 LEU B O 1
ATOM 874 N N . MET B 1 34 ? -3.631 0.044 6.875 1 98.81 34 MET B N 1
ATOM 875 C CA . MET B 1 34 ? -2.305 0.322 7.418 1 98.81 34 MET B CA 1
ATOM 876 C C . MET B 1 34 ? -1.773 -0.877 8.195 1 98.81 34 MET B C 1
ATOM 878 O O . MET B 1 34 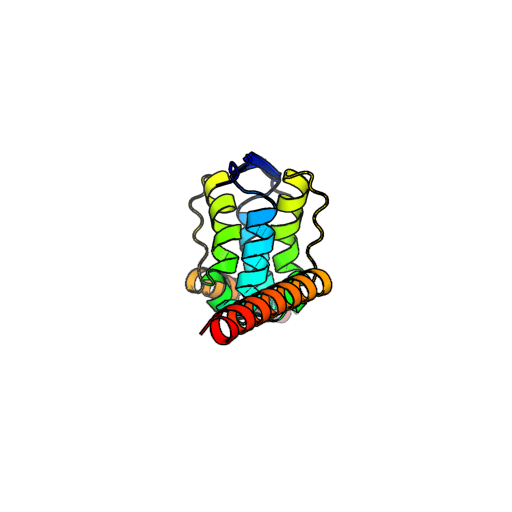? -0.571 -0.976 8.445 1 98.81 34 MET B O 1
ATOM 882 N N . GLU B 1 35 ? -2.775 -1.746 8.586 1 98.75 35 GLU B N 1
ATOM 883 C CA . GLU B 1 35 ? -2.398 -2.879 9.422 1 98.75 35 GLU B CA 1
ATOM 884 C C . GLU B 1 35 ? -2.295 -4.164 8.602 1 98.75 35 GLU B C 1
ATOM 886 O O . GLU B 1 35 ? -1.791 -5.176 9.086 1 98.75 35 GLU B O 1
ATOM 891 N N . ASP B 1 36 ? -2.781 -4.172 7.473 1 98.81 36 ASP B N 1
ATOM 892 C CA . ASP B 1 36 ? -2.805 -5.371 6.645 1 98.81 36 ASP B CA 1
ATOM 893 C C . ASP B 1 36 ? -1.4 -5.938 6.457 1 98.81 36 ASP B C 1
ATOM 895 O O . ASP B 1 36 ? -0.466 -5.199 6.133 1 98.81 36 ASP B O 1
ATOM 899 N N . SER B 1 37 ? -1.309 -7.234 6.582 1 98.81 37 SER B N 1
ATOM 900 C CA . SER B 1 37 ? -0.007 -7.883 6.457 1 98.81 37 SER B CA 1
ATOM 901 C C . SER B 1 37 ? 0.605 -7.629 5.082 1 98.81 37 SER B C 1
ATOM 903 O O . SER B 1 37 ? 1.809 -7.383 4.969 1 98.81 37 SER B O 1
ATOM 905 N N . GLY B 1 38 ? -0.179 -7.664 4.008 1 98.75 38 GLY B N 1
ATOM 906 C CA . GLY B 1 38 ? 0.337 -7.383 2.676 1 98.75 38 GLY B CA 1
ATOM 907 C C . GLY B 1 38 ? 0.882 -5.973 2.533 1 98.75 38 GLY B C 1
ATOM 908 O O . GLY B 1 38 ? 1.922 -5.766 1.905 1 98.75 38 GLY B O 1
ATOM 909 N N . PHE B 1 39 ? 0.199 -4.996 3.082 1 98.88 39 PHE B N 1
ATOM 910 C CA . PHE B 1 39 ? 0.649 -3.609 3.025 1 98.88 39 PHE B CA 1
ATOM 911 C C . PHE B 1 39 ? 1.921 -3.42 3.844 1 98.88 39 PHE B C 1
ATOM 913 O O . PHE B 1 39 ? 2.842 -2.721 3.418 1 98.88 39 PHE B O 1
ATOM 920 N N . ARG B 1 40 ? 1.988 -4.09 5 1 98.81 40 ARG B N 1
ATOM 921 C CA . ARG B 1 40 ? 3.143 -3.975 5.883 1 98.81 40 ARG B CA 1
ATOM 922 C C . ARG B 1 40 ? 4.391 -4.562 5.234 1 98.81 40 ARG B C 1
ATOM 924 O O . ARG B 1 40 ? 5.5 -4.066 5.445 1 98.81 40 ARG B O 1
ATOM 931 N N . LYS B 1 41 ? 4.262 -5.574 4.438 1 98.25 41 LYS B N 1
ATOM 932 C CA . LYS B 1 41 ? 5.383 -6.203 3.746 1 98.25 41 LYS B CA 1
ATOM 933 C C . LYS B 1 41 ? 6.016 -5.246 2.742 1 98.25 41 LYS B C 1
ATOM 935 O O . LYS B 1 41 ? 7.18 -5.41 2.365 1 98.25 41 LYS B O 1
ATOM 940 N N . ILE B 1 42 ? 5.277 -4.262 2.342 1 97.62 42 ILE B N 1
ATOM 941 C CA . ILE B 1 42 ? 5.785 -3.24 1.431 1 97.62 42 ILE B CA 1
ATOM 942 C C . ILE B 1 42 ? 6.293 -2.043 2.23 1 97.62 42 ILE B C 1
ATOM 944 O O . ILE B 1 42 ? 7.395 -1.544 1.983 1 97.62 42 ILE B O 1
ATOM 948 N N . LEU B 1 43 ? 5.473 -1.654 3.168 1 97.88 43 LEU B N 1
ATOM 949 C CA . LEU B 1 43 ? 5.691 -0.407 3.893 1 97.88 43 LEU B CA 1
ATOM 950 C C . LEU B 1 43 ? 6.891 -0.525 4.828 1 97.88 43 LEU B C 1
ATOM 952 O O . LEU B 1 43 ? 7.699 0.402 4.93 1 97.88 43 LEU B O 1
ATOM 956 N N . ASP B 1 44 ? 7.066 -1.616 5.488 1 97.38 44 ASP B N 1
ATOM 957 C CA . ASP B 1 44 ? 8.039 -1.719 6.566 1 97.38 44 ASP B CA 1
ATOM 958 C C . ASP B 1 44 ? 9.469 -1.647 6.027 1 97.38 44 ASP B C 1
ATOM 960 O O . ASP B 1 44 ? 10.305 -0.927 6.574 1 97.38 44 ASP B O 1
ATOM 964 N N . PRO B 1 45 ? 9.766 -2.35 4.953 1 95.56 45 PRO B N 1
ATOM 965 C CA . PRO B 1 45 ? 11.117 -2.191 4.398 1 95.56 45 PRO B CA 1
ATOM 966 C C . PRO B 1 45 ? 11.422 -0.751 3.998 1 95.56 45 PRO B C 1
ATOM 968 O O . PRO B 1 45 ? 12.578 -0.315 4.086 1 95.56 45 PRO B O 1
ATOM 971 N N . LEU B 1 46 ? 10.422 -0.023 3.527 1 95.19 46 LEU B N 1
ATOM 972 C CA . LEU B 1 46 ? 10.617 1.372 3.146 1 95.19 46 LEU B CA 1
ATOM 973 C C . LEU B 1 46 ? 10.93 2.23 4.367 1 95.19 46 LEU B C 1
ATOM 975 O O . LEU B 1 46 ? 11.859 3.037 4.344 1 95.19 46 LEU B O 1
ATOM 979 N N . LEU B 1 47 ? 10.117 2.016 5.375 1 96.44 47 LEU B N 1
ATOM 980 C CA . LEU B 1 47 ? 10.312 2.785 6.598 1 96.44 47 LEU B CA 1
ATOM 981 C C . LEU B 1 47 ? 11.664 2.461 7.234 1 96.44 47 LEU B C 1
ATOM 983 O O . LEU B 1 47 ? 12.352 3.355 7.73 1 96.44 47 LEU B O 1
ATOM 987 N N . ASP B 1 48 ? 12.008 1.208 7.191 1 95.25 48 ASP B N 1
ATOM 988 C CA . ASP B 1 48 ? 13.305 0.786 7.707 1 95.25 48 ASP B CA 1
ATOM 989 C C . ASP B 1 48 ? 14.445 1.407 6.902 1 95.25 48 ASP B C 1
ATOM 991 O O . ASP B 1 48 ? 15.43 1.871 7.473 1 95.25 48 ASP B O 1
ATOM 995 N N . GLY B 1 49 ? 14.305 1.378 5.613 1 93.31 49 GLY B N 1
ATOM 996 C CA . GLY B 1 49 ? 15.32 1.941 4.742 1 93.31 49 GLY B CA 1
ATOM 997 C C . GLY B 1 49 ? 15.516 3.434 4.934 1 93.31 49 GLY B C 1
ATOM 998 O O . GLY B 1 49 ? 16.625 3.949 4.758 1 93.31 49 GLY B O 1
ATOM 999 N N . LEU B 1 50 ? 14.484 4.09 5.281 1 93.88 50 LEU B N 1
ATOM 1000 C CA . LEU B 1 50 ? 14.531 5.527 5.516 1 93.88 50 LEU B CA 1
ATOM 1001 C C . LEU B 1 50 ? 15.062 5.832 6.91 1 93.88 50 LEU B C 1
ATOM 1003 O O . LEU B 1 50 ? 15.383 6.984 7.219 1 93.88 50 LEU B O 1
ATOM 1007 N N . SER B 1 51 ? 15.164 4.824 7.703 1 94.19 51 SER B N 1
ATOM 1008 C CA . SER B 1 51 ? 15.547 5.004 9.102 1 94.19 51 SER B CA 1
ATOM 1009 C C . SER B 1 51 ? 14.727 6.102 9.766 1 94.19 51 SER B C 1
ATOM 1011 O O . SER B 1 51 ? 15.273 6.98 10.43 1 94.19 51 SER B O 1
ATOM 1013 N N . THR B 1 52 ? 13.5 6.07 9.492 1 93.31 52 THR B N 1
ATOM 1014 C CA . THR B 1 52 ? 12.617 7.113 10.008 1 93.31 52 THR B CA 1
ATOM 1015 C C . THR B 1 52 ? 11.953 6.66 11.312 1 93.31 52 THR B C 1
ATOM 1017 O O . THR B 1 52 ? 11.891 5.465 11.594 1 93.31 52 THR B O 1
ATOM 1020 N N . LYS B 1 53 ? 11.477 7.605 12.008 1 94 53 LYS B N 1
ATOM 1021 C CA . LYS B 1 53 ? 10.719 7.344 13.234 1 94 53 LYS B CA 1
ATOM 1022 C C . LYS B 1 53 ? 9.219 7.492 12.992 1 94 53 LYS B C 1
ATOM 1024 O O . LYS B 1 53 ? 8.422 7.281 13.906 1 94 53 LYS B O 1
ATOM 1029 N N . THR B 1 54 ? 8.898 7.77 11.781 1 95.38 54 THR B N 1
ATOM 1030 C CA . THR B 1 54 ? 7.492 7.941 11.43 1 95.38 54 THR B CA 1
ATOM 1031 C C . THR B 1 54 ? 6.715 6.648 11.664 1 95.38 54 THR B C 1
ATOM 1033 O O . THR B 1 54 ? 7.137 5.578 11.211 1 95.38 54 THR B O 1
ATOM 1036 N N . VAL B 1 55 ? 5.633 6.828 12.391 1 96.88 55 VAL B N 1
ATOM 1037 C CA . VAL B 1 55 ? 4.77 5.68 12.664 1 96.88 55 VAL B CA 1
ATOM 1038 C C . VAL B 1 55 ? 3.541 5.73 11.758 1 96.88 55 VAL B C 1
ATOM 1040 O O . VAL B 1 55 ? 2.803 6.719 11.758 1 96.88 55 VAL B O 1
ATOM 1043 N N . ILE B 1 56 ? 3.396 4.715 11.016 1 98 56 ILE B N 1
ATOM 1044 C CA . ILE B 1 56 ? 2.23 4.602 10.148 1 98 56 ILE B CA 1
ATOM 1045 C C . ILE B 1 56 ? 1.335 3.463 10.633 1 98 56 ILE B C 1
ATOM 1047 O O . ILE B 1 56 ? 1.709 2.291 10.547 1 98 56 ILE B O 1
ATOM 1051 N N . ASN B 1 57 ? 0.3 3.785 11.164 1 98.38 57 ASN B N 1
ATOM 1052 C CA . ASN B 1 57 ? -0.77 2.869 11.547 1 98.38 57 ASN B CA 1
ATOM 1053 C C . ASN B 1 57 ? -2.141 3.531 11.438 1 98.38 57 ASN B C 1
ATOM 1055 O O . ASN B 1 57 ? -2.24 4.707 11.078 1 98.38 57 ASN B O 1
ATOM 1059 N N . ALA B 1 58 ? -3.168 2.74 11.633 1 98.62 58 ALA B N 1
ATOM 1060 C CA . ALA B 1 58 ? -4.539 3.203 11.43 1 98.62 58 ALA B CA 1
ATOM 1061 C C . ALA B 1 58 ? -4.824 4.453 12.258 1 98.62 58 ALA B C 1
ATOM 1063 O O . ALA B 1 58 ? -5.383 5.43 11.75 1 98.62 58 ALA B O 1
ATOM 1064 N N . GLU B 1 59 ? -4.414 4.441 13.461 1 98.44 59 GLU B N 1
ATOM 1065 C CA . GLU B 1 59 ? -4.699 5.535 14.383 1 98.44 59 GLU B CA 1
ATOM 1066 C C . GLU B 1 59 ? -3.98 6.816 13.953 1 98.44 59 GLU B C 1
ATOM 1068 O O . GLU B 1 59 ? -4.57 7.898 13.977 1 98.44 59 GLU B O 1
ATOM 1073 N N . ASN B 1 60 ? -2.715 6.715 13.641 1 98.19 60 ASN B N 1
ATOM 1074 C CA . ASN B 1 60 ? -1.931 7.879 13.242 1 98.19 60 ASN B CA 1
ATOM 1075 C C . ASN B 1 60 ? -2.461 8.5 11.953 1 98.19 60 ASN B C 1
ATOM 1077 O O . ASN B 1 60 ? -2.512 9.727 11.828 1 98.19 60 ASN B O 1
ATOM 1081 N N . ILE B 1 61 ? -2.842 7.664 11.039 1 98.5 61 ILE B N 1
ATOM 1082 C CA . ILE B 1 61 ? -3.363 8.18 9.773 1 98.5 61 ILE B CA 1
ATOM 1083 C C . ILE B 1 61 ? -4.738 8.797 10.008 1 98.5 61 ILE B C 1
ATOM 1085 O O . ILE B 1 61 ? -5.059 9.844 9.43 1 98.5 61 ILE B O 1
ATOM 1089 N N . ARG B 1 62 ? -5.555 8.117 10.805 1 98.19 62 ARG B N 1
ATOM 1090 C CA . ARG B 1 62 ? -6.844 8.703 11.156 1 98.19 62 ARG B CA 1
ATOM 1091 C C . ARG B 1 62 ? -6.668 10.086 11.766 1 98.19 62 ARG B C 1
ATOM 1093 O O . ARG B 1 62 ? -7.398 11.023 11.422 1 98.19 62 ARG B O 1
ATOM 1100 N N . THR B 1 63 ? -5.766 10.203 12.641 1 98.19 63 THR B N 1
ATOM 1101 C CA . THR B 1 63 ? -5.488 11.484 13.289 1 98.19 63 THR B CA 1
ATOM 1102 C C . THR B 1 63 ? -5.039 12.523 12.266 1 98.19 63 THR B C 1
ATOM 1104 O O . THR B 1 63 ? -5.473 13.672 12.305 1 98.19 63 THR B O 1
ATOM 1107 N N . ARG B 1 64 ? -4.145 12.141 11.383 1 97.38 64 ARG B N 1
ATOM 1108 C CA . ARG B 1 64 ? -3.66 13.047 10.352 1 97.38 64 ARG B CA 1
ATOM 1109 C C . ARG B 1 64 ? -4.801 13.508 9.445 1 97.38 64 ARG B C 1
ATOM 1111 O O . ARG B 1 64 ? -4.867 14.68 9.07 1 97.38 64 ARG B O 1
ATOM 1118 N N . VAL B 1 65 ? -5.664 12.602 9.125 1 97.31 65 VAL B N 1
ATOM 1119 C CA . VAL B 1 65 ? -6.816 12.938 8.297 1 97.31 65 VAL B CA 1
ATOM 1120 C C . VAL B 1 65 ? -7.715 13.93 9.031 1 97.31 65 VAL B C 1
ATOM 1122 O O . VAL B 1 65 ? -8.195 14.898 8.445 1 97.31 65 VAL B O 1
ATOM 1125 N N . ALA B 1 66 ? -7.953 13.672 10.273 1 96.94 66 ALA B N 1
ATOM 1126 C CA . ALA B 1 66 ? -8.781 14.562 11.086 1 96.94 66 ALA B CA 1
ATOM 1127 C C . ALA B 1 66 ? -8.164 15.953 11.164 1 96.94 66 ALA B C 1
ATOM 1129 O O . ALA B 1 66 ? -8.875 16.953 11.055 1 96.94 66 ALA B O 1
ATOM 1130 N N . LEU B 1 67 ? -6.867 16.016 11.367 1 96.06 67 LEU B N 1
ATOM 1131 C CA . LEU B 1 67 ? -6.164 17.281 11.453 1 96.06 67 LEU B CA 1
ATOM 1132 C C . LEU B 1 67 ? -6.273 18.047 10.141 1 96.06 67 LEU B C 1
ATOM 1134 O O . LEU B 1 67 ? -6.488 19.266 10.148 1 96.06 67 LEU B O 1
ATOM 1138 N N . LEU B 1 68 ? -6.145 17.375 9.086 1 92.69 68 LEU B N 1
ATOM 1139 C CA . LEU B 1 68 ? -6.25 18 7.77 1 92.69 68 LEU B CA 1
ATOM 1140 C C . LEU B 1 68 ? -7.656 18.531 7.535 1 92.69 68 LEU B C 1
ATOM 1142 O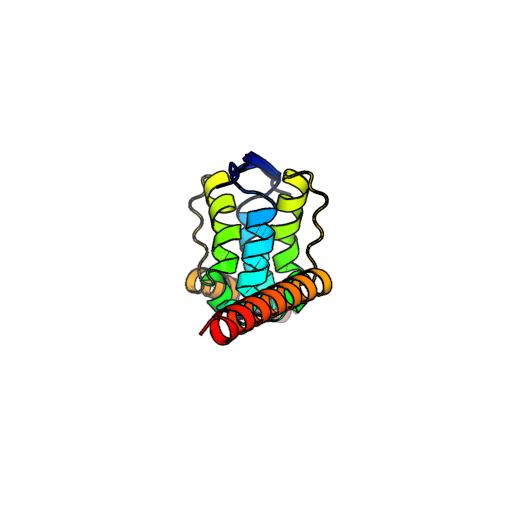 O . LEU B 1 68 ? -7.824 19.609 6.965 1 92.69 68 LEU B O 1
ATOM 1146 N N . ALA B 1 69 ? -8.617 17.828 7.961 1 92.31 69 ALA B N 1
ATOM 1147 C CA . ALA B 1 69 ? -10.008 18.266 7.848 1 92.31 69 ALA B CA 1
ATOM 1148 C C . ALA B 1 69 ? -10.25 19.531 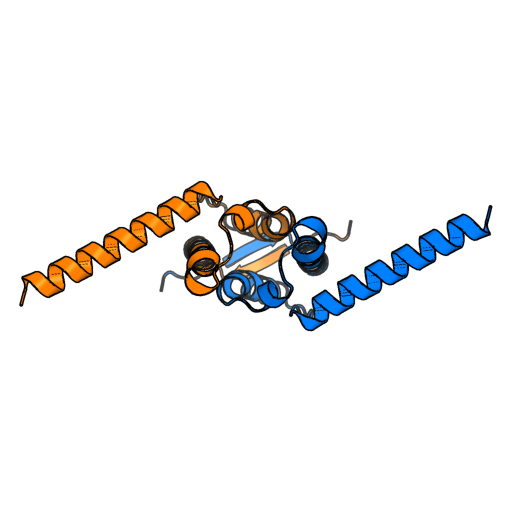8.672 1 92.31 69 ALA B C 1
ATOM 1150 O O . ALA B 1 69 ? -10.93 20.453 8.219 1 92.31 69 ALA B O 1
ATOM 1151 N N . ASP B 1 70 ? -9.656 19.531 9.812 1 94.56 70 ASP B N 1
ATOM 1152 C CA . ASP B 1 70 ? -9.797 20.688 10.688 1 94.56 70 ASP B CA 1
ATOM 1153 C C . ASP B 1 70 ? -9.133 21.922 10.078 1 94.56 70 ASP B C 1
ATOM 1155 O O . ASP B 1 70 ? -9.672 23.031 10.172 1 94.56 70 ASP B O 1
ATOM 1159 N N . GLU B 1 71 ? -8.047 21.672 9.516 1 92.31 71 GLU B N 1
ATOM 1160 C CA . GLU B 1 71 ? -7.348 22.766 8.844 1 92.31 71 GLU B CA 1
ATOM 1161 C C . GLU B 1 71 ? -8.172 23.312 7.68 1 92.31 71 GLU B C 1
ATOM 1163 O O . GLU B 1 71 ? -8.219 24.531 7.465 1 92.31 71 GLU B O 1
ATOM 1168 N N . MET B 1 72 ? -8.781 22.469 6.949 1 90.5 72 MET B N 1
ATOM 1169 C CA . MET B 1 72 ? -9.617 22.875 5.824 1 90.5 72 MET B CA 1
ATOM 1170 C C . MET B 1 72 ? -10.836 23.656 6.305 1 90.5 72 MET B C 1
ATOM 1172 O O . MET B 1 72 ? -11.203 24.672 5.715 1 90.5 72 MET B O 1
ATOM 1176 N N . ARG B 1 73 ? -11.359 23.266 7.352 1 91.75 73 ARG B N 1
ATOM 1177 C CA . ARG B 1 73 ? -12.516 23.938 7.926 1 91.75 73 ARG B CA 1
ATOM 1178 C C . ARG B 1 73 ? -12.148 25.344 8.406 1 91.75 73 ARG B C 1
ATOM 1180 O O . ARG B 1 73 ? -12.898 26.297 8.195 1 91.75 73 ARG B O 1
ATOM 1187 N N . GLU B 1 74 ? -10.992 25.359 9.031 1 92.38 74 GLU B N 1
ATOM 1188 C CA . GLU B 1 74 ? -10.523 26.656 9.516 1 92.38 74 GLU B CA 1
ATOM 1189 C C . GLU B 1 74 ? -10.242 27.609 8.359 1 92.38 74 GLU B C 1
ATOM 1191 O O . GLU B 1 74 ? -10.531 28.797 8.453 1 92.38 74 GLU B O 1
ATOM 1196 N N . GLU B 1 75 ? -9.719 27.062 7.336 1 90.81 75 GLU B N 1
ATOM 1197 C CA . GLU B 1 75 ? -9.453 27.875 6.148 1 90.81 75 GLU B CA 1
ATOM 1198 C C . GLU B 1 75 ? -10.75 28.391 5.531 1 90.81 75 GLU B C 1
ATOM 1200 O O . GLU B 1 75 ? -10.828 29.547 5.113 1 90.81 75 GLU B O 1
ATOM 1205 N N . ILE B 1 76 ? -11.703 27.594 5.434 1 89.94 76 ILE B N 1
ATOM 1206 C CA . ILE B 1 76 ? -13.008 27.953 4.883 1 89.94 76 ILE B CA 1
ATOM 1207 C C . ILE B 1 76 ? -13.664 29.016 5.766 1 89.94 76 ILE B C 1
ATOM 1209 O O . ILE B 1 76 ? -14.195 30.016 5.266 1 89.94 76 ILE B O 1
ATOM 1213 N N . ARG B 1 77 ? -13.523 28.781 7.078 1 91.56 77 ARG B N 1
ATOM 1214 C CA . ARG B 1 77 ? -14.078 29.734 8.031 1 91.56 77 ARG B CA 1
ATOM 1215 C C . ARG B 1 77 ? -13.445 31.109 7.867 1 91.56 77 ARG B C 1
ATOM 1217 O O . ARG B 1 77 ? -14.148 32.125 7.879 1 91.56 77 ARG B O 1
ATOM 1224 N N . GLN B 1 78 ? -12.141 31.156 7.664 1 92.06 78 GLN B N 1
ATOM 1225 C CA . GLN B 1 78 ? -11.406 32.406 7.523 1 92.06 78 GLN B CA 1
ATOM 1226 C C . GLN B 1 78 ? -11.75 33.094 6.211 1 92.06 78 GLN B C 1
ATOM 1228 O O . GLN B 1 78 ? -11.805 34.344 6.152 1 92.06 78 GLN B O 1
ATOM 1233 N N . GLN B 1 79 ? -12.047 32.344 5.203 1 90.19 79 GLN B N 1
ATOM 1234 C CA . GLN B 1 79 ? -12.383 32.875 3.896 1 90.19 79 GLN B CA 1
ATOM 1235 C C . GLN B 1 79 ? -13.781 33.5 3.9 1 90.19 79 GLN B C 1
ATOM 1237 O O . GLN B 1 79 ? -14.039 34.469 3.188 1 90.19 79 GLN B O 1
ATOM 1242 N N . VAL B 1 80 ? -14.648 33 4.656 1 88.38 80 VAL B N 1
ATOM 1243 C CA . VAL B 1 80 ? -16.031 33.469 4.723 1 88.38 80 VAL B CA 1
ATOM 1244 C C . VAL B 1 80 ? -16.125 34.688 5.641 1 88.38 80 VAL B C 1
ATOM 1246 O O . VAL B 1 80 ? -16.875 35.625 5.367 1 88.38 80 VAL B O 1
ATOM 1249 N N . LYS B 1 81 ? -15.375 34.719 6.684 1 86.81 81 LYS B N 1
ATOM 1250 C CA . LYS B 1 81 ? -15.383 35.844 7.586 1 86.81 81 LYS B CA 1
ATOM 1251 C C . LYS B 1 81 ? -14.766 37.094 6.926 1 86.81 81 LYS B C 1
ATOM 1253 O O . LYS B 1 81 ? -15.109 38.219 7.262 1 86.81 81 LYS B O 1
ATOM 1258 N N . GLY B 1 82 ? -13.805 36.812 6.16 1 70.06 82 GLY B N 1
ATOM 1259 C CA . GLY B 1 82 ? -13.156 37.938 5.531 1 70.06 82 GLY B CA 1
ATOM 1260 C C . GLY B 1 82 ? -13.984 38.562 4.422 1 70.06 82 GLY B C 1
ATOM 1261 O O . GLY B 1 82 ? -13.539 39.5 3.748 1 70.06 82 GLY B O 1
ATOM 1262 N N . ARG B 1 83 ? -15.133 38 4.094 1 63.94 83 ARG B N 1
ATOM 1263 C CA . ARG B 1 83 ? -16.047 38.656 3.156 1 63.94 83 ARG B CA 1
ATOM 1264 C C . ARG B 1 83 ? -17.172 39.375 3.895 1 63.94 83 ARG B C 1
ATOM 1266 O O . ARG B 1 83 ? -17.547 38.969 4.996 1 63.94 83 ARG B O 1
#

pLDDT: mean 92.44, std 11.89, range [34.94, 98.88]

Secondary structure (DSSP, 8-state):
-----EEEEE--HHHHHHHHHHHHHTS---GGGGG-HHHHHHHHHHHHHHT-----SHHHHHHHHHHHHHHHHHHHHHHHHT-/-----EEEEE--HHHHHHHHHHHHHTS---GGGGG-HHHHHHHHHHHHHHT-----SHHHHHHHHHHHHHHHHHHHHHHHHT-

Solvent-accessible surface area (backbone atoms only — not comparable to full-atom values): 9034 Å² total; per-residue (Å²): 126,78,72,64,38,74,19,56,22,63,48,42,70,67,55,50,52,49,19,54,44,33,28,40,66,77,63,62,42,65,53,65,52,52,66,29,67,23,48,39,68,54,48,48,37,48,44,58,31,56,68,56,84,79,73,78,34,35,66,54,44,52,48,51,50,52,51,52,51,50,51,51,50,51,50,53,52,53,59,55,65,76,96,127,80,74,62,38,75,19,57,22,64,49,41,70,66,56,48,53,50,18,54,42,33,28,40,66,77,63,62,40,65,52,65,53,52,65,29,68,23,49,39,67,54,48,47,38,49,44,57,31,57,68,57,85,80,73,77,36,38,67,53,45,51,50,51,50,52,50,53,51,50,50,50,49,51,51,52,52,54,58,55,66,73,97

Foldseek 3Di:
DPPPDDDDDPDDPVRVLVVLLCCCPV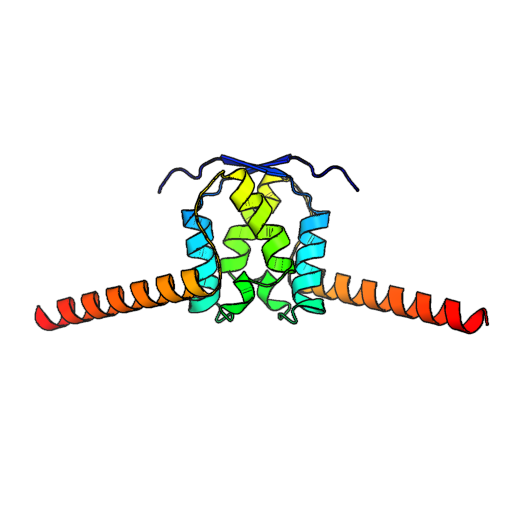VVDAQQCQVDPVSCVVVVVVCVVNVDPDDRGSVVSVVVNVVVVVVVVVVVVVVVVVD/DPPPDDDDDPDDPVRVLVVLLCCCPVVVDALQCQVDPVSCVVVVVVCVVNVDPDDRHSVVSVVVNVVVVVVVVVVVVVVVVVD

Radius of gyration: 19.17 Å; Cα contacts (8 Å, |Δi|>4): 189; chains: 2; bounding box: 35×81×30 Å

Sequence (166 aa):
MLPAGTARVSISDQIIVSACVELCTVNGRPFALMEDSGFRKILDPLLDGLSTKTVINAENIRTRVALLADEMREEIRQQVKGRMLPAGTARVSISDQIIVSACVELCTVNGRPFALMEDSGFRKILDPLLDGLSTKTVINAENIRTRVALLADEMREEIRQQVKGR

Organism: Ixodes scapularis (NCBI:txid6945)